Protein AF-A0A3D3P1D2-F1 (afdb_monomer_lite)

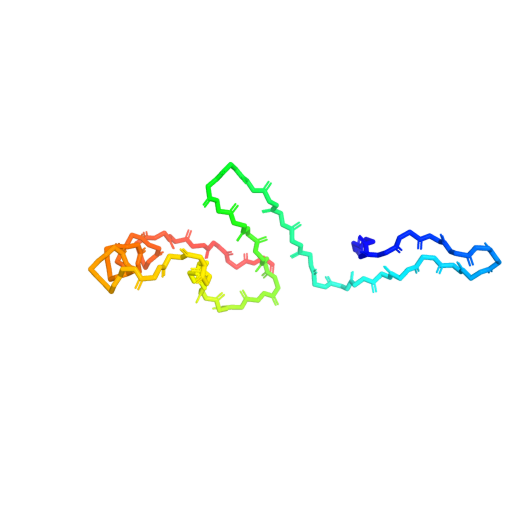Secondary structure (DSSP, 8-state):
-EEEE--BTTBPPEEESS--EE-SS-EE-TT-------TT---HHHHHHHHHHHTTS-PPP-

pLDDT: mean 89.74, std 6.34, range [58.31, 96.44]

Foldseek 3Di:
DAFPACADVPRHTDDDPFDWDDDPQDIDGLVDPDDDDDPVPPDPVVVVVVVVVVVPDDDDRD

Structure (mmCIF, N/CA/C/O backbone):
data_AF-A0A3D3P1D2-F1
#
_entry.id   AF-A0A3D3P1D2-F1
#
loop_
_atom_site.group_PDB
_atom_site.id
_atom_site.type_symbol
_atom_site.label_atom_id
_atom_site.label_alt_id
_atom_site.label_comp_id
_atom_site.label_asym_id
_atom_site.label_entity_id
_atom_site.label_seq_id
_atom_site.pdbx_PDB_ins_code
_atom_site.Cartn_x
_atom_site.Cartn_y
_atom_site.Cartn_z
_atom_site.occupancy
_atom_site.B_iso_or_equiv
_atom_site.auth_seq_id
_atom_site.auth_comp_id
_atom_site.auth_asym_id
_atom_site.auth_atom_id
_atom_site.pdbx_PDB_model_num
ATOM 1 N N . VAL A 1 1 ? 2.777 -6.348 -15.034 1.00 86.44 1 VAL A N 1
ATOM 2 C CA . VAL A 1 1 ? 3.857 -5.444 -14.556 1.00 86.44 1 VAL A CA 1
ATOM 3 C C . VAL A 1 1 ? 3.337 -4.014 -14.502 1.00 86.44 1 VAL A C 1
ATOM 5 O O . VAL A 1 1 ? 2.535 -3.658 -15.356 1.00 86.44 1 VAL A O 1
ATOM 8 N N . GLN A 1 2 ? 3.756 -3.212 -13.521 1.00 92.50 2 GLN A N 1
ATOM 9 C CA . GLN A 1 2 ? 3.369 -1.800 -13.367 1.00 92.50 2 GLN A CA 1
ATOM 10 C C . GLN A 1 2 ? 4.615 -0.905 -13.389 1.00 92.50 2 GLN A C 1
ATOM 12 O O . GLN A 1 2 ? 5.635 -1.242 -12.789 1.00 92.50 2 GLN A O 1
ATOM 17 N N . VAL A 1 3 ? 4.553 0.241 -14.069 1.00 94.38 3 VAL A N 1
ATOM 18 C CA . VAL A 1 3 ? 5.648 1.224 -14.086 1.00 94.38 3 VAL A CA 1
ATOM 19 C C . VAL A 1 3 ? 5.599 2.059 -12.805 1.00 94.38 3 VAL A C 1
ATOM 21 O O . VAL A 1 3 ? 4.609 2.726 -12.530 1.00 94.38 3 VAL A O 1
ATOM 24 N N . THR A 1 4 ? 6.679 2.031 -12.026 1.00 92.38 4 THR A N 1
ATOM 25 C CA . THR A 1 4 ? 6.826 2.827 -10.788 1.00 92.38 4 THR A CA 1
ATOM 26 C C . THR A 1 4 ? 7.481 4.177 -11.041 1.00 92.38 4 THR A C 1
A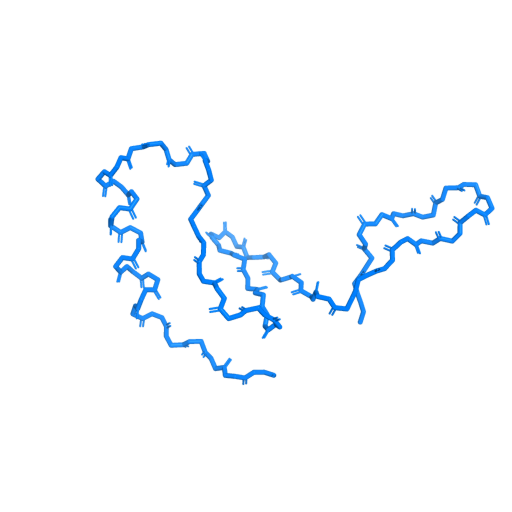TOM 28 O O . THR A 1 4 ? 7.187 5.158 -10.365 1.00 92.38 4 THR A O 1
ATOM 31 N N . LYS A 1 5 ? 8.395 4.227 -12.013 1.00 92.69 5 LYS A N 1
ATOM 32 C CA . LYS A 1 5 ? 9.082 5.443 -12.433 1.00 92.69 5 LYS A CA 1
ATOM 33 C C . LYS A 1 5 ? 9.235 5.405 -13.944 1.00 92.69 5 LYS A C 1
ATOM 35 O O . LYS A 1 5 ? 9.665 4.383 -14.485 1.00 92.69 5 LYS A O 1
ATOM 40 N N . GLY A 1 6 ? 8.887 6.512 -14.595 1.00 92.75 6 GLY A N 1
ATOM 41 C CA . GLY A 1 6 ? 9.101 6.686 -16.028 1.00 92.75 6 GLY A CA 1
ATOM 42 C C . GLY A 1 6 ? 10.583 6.564 -16.419 1.00 92.75 6 GLY A C 1
ATOM 43 O O . GLY A 1 6 ? 11.457 6.540 -15.543 1.00 92.75 6 GLY A O 1
ATOM 44 N N . PRO A 1 7 ? 10.872 6.464 -17.723 1.00 92.31 7 PRO A N 1
ATOM 45 C CA . PRO A 1 7 ? 12.242 6.433 -18.224 1.00 92.31 7 PRO A CA 1
ATOM 46 C C . PRO A 1 7 ? 12.987 7.735 -17.887 1.00 92.31 7 PRO A C 1
ATOM 48 O O . PRO A 1 7 ? 12.379 8.798 -17.757 1.00 92.31 7 PRO A O 1
ATOM 51 N N . ILE A 1 8 ? 14.311 7.649 -17.733 1.00 91.56 8 ILE A N 1
ATOM 52 C CA . ILE A 1 8 ? 15.180 8.805 -17.463 1.00 91.56 8 ILE A CA 1
ATOM 53 C C . ILE A 1 8 ? 16.331 8.779 -18.468 1.00 91.56 8 ILE A C 1
ATOM 55 O O . ILE A 1 8 ? 17.238 7.952 -18.352 1.00 91.56 8 ILE A O 1
ATOM 59 N N . GLY A 1 9 ? 16.302 9.683 -19.450 1.00 91.81 9 GLY A N 1
ATOM 60 C CA . GLY A 1 9 ? 17.266 9.689 -20.554 1.00 91.81 9 GLY A CA 1
ATOM 61 C C . GLY A 1 9 ? 17.257 8.349 -21.295 1.00 91.81 9 GLY A C 1
ATOM 62 O O . GLY A 1 9 ? 16.198 7.867 -21.685 1.00 91.81 9 GLY A O 1
ATOM 63 N N . ASN A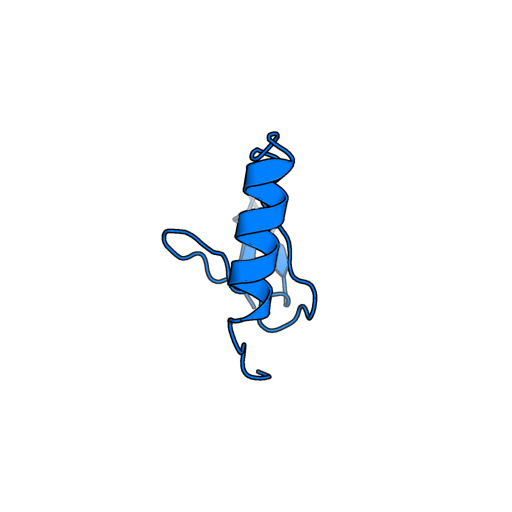 1 10 ? 18.427 7.714 -21.409 1.00 92.38 10 ASN A N 1
ATOM 64 C CA . ASN A 1 10 ? 18.579 6.394 -22.037 1.00 92.38 10 ASN A CA 1
ATOM 65 C C . ASN A 1 10 ? 18.266 5.217 -21.092 1.00 92.38 10 ASN A C 1
ATOM 67 O O . ASN A 1 10 ? 18.312 4.060 -21.508 1.00 92.38 10 ASN A O 1
ATOM 71 N N . LYS A 1 11 ? 17.968 5.474 -19.809 1.00 88.44 11 LYS A N 1
ATOM 72 C CA . LYS A 1 11 ? 17.606 4.426 -18.849 1.00 88.44 11 LYS A CA 1
ATOM 73 C C . LYS A 1 11 ? 16.116 4.110 -18.965 1.00 88.44 11 LYS A C 1
ATOM 75 O O . LYS A 1 11 ? 15.275 4.983 -18.741 1.00 88.44 11 LYS A O 1
ATOM 80 N N . GLY A 1 12 ? 15.810 2.846 -19.261 1.00 92.50 12 GLY A N 1
ATOM 81 C CA . GLY A 1 12 ? 14.441 2.335 -19.341 1.00 92.50 12 GLY A CA 1
ATOM 82 C C . GLY A 1 12 ? 13.635 2.514 -18.042 1.00 92.50 12 GLY A C 1
ATOM 83 O O . GLY A 1 12 ? 14.204 2.772 -16.974 1.00 92.50 12 GLY A O 1
ATOM 84 N N . PRO A 1 13 ? 12.298 2.393 -18.115 1.00 94.19 13 PRO A N 1
ATOM 85 C CA . PRO A 1 13 ? 11.411 2.611 -16.979 1.00 94.19 13 PRO A CA 1
ATOM 86 C C . PRO A 1 13 ? 11.637 1.581 -15.873 1.00 94.19 13 PRO A C 1
ATOM 88 O O . PRO A 1 13 ? 11.919 0.407 -16.122 1.00 94.19 13 PRO A O 1
ATOM 91 N N . ARG A 1 14 ? 11.448 2.006 -14.622 1.00 94.94 14 ARG A N 1
ATOM 92 C CA . ARG A 1 14 ? 11.482 1.086 -13.484 1.00 94.94 14 ARG A CA 1
ATOM 93 C C . ARG A 1 14 ? 10.117 0.430 -13.331 1.00 94.94 14 ARG A C 1
ATOM 95 O O . ARG A 1 14 ? 9.139 1.112 -13.017 1.00 94.94 14 ARG A O 1
ATOM 102 N N . VAL A 1 15 ? 10.065 -0.888 -13.468 1.00 95.19 15 VAL A N 1
ATOM 103 C CA . VAL A 1 15 ? 8.837 -1.679 -13.315 1.00 95.19 15 VAL A CA 1
ATOM 104 C C . VAL A 1 15 ? 8.820 -2.476 -12.010 1.00 95.19 15 VAL A C 1
ATOM 106 O O . VAL A 1 15 ? 9.867 -2.769 -11.436 1.00 95.19 15 VAL A O 1
ATOM 109 N N . THR A 1 16 ? 7.618 -2.805 -11.545 1.00 92.69 16 THR A N 1
ATOM 110 C CA . THR A 1 16 ? 7.343 -3.710 -10.424 1.00 92.69 16 THR A CA 1
ATOM 111 C C . THR A 1 16 ? 6.377 -4.805 -10.869 1.00 92.69 16 THR A C 1
ATOM 113 O O . THR A 1 16 ? 5.528 -4.588 -11.745 1.00 92.69 16 THR A O 1
ATOM 116 N N . THR A 1 17 ? 6.497 -5.987 -10.272 1.00 91.81 17 THR A N 1
ATOM 117 C CA . THR A 1 17 ? 5.485 -7.040 -10.386 1.00 91.81 17 THR A CA 1
ATOM 118 C C . THR A 1 17 ? 4.336 -6.819 -9.421 1.00 91.81 17 THR A C 1
ATOM 120 O O . THR A 1 17 ? 3.248 -7.212 -9.800 1.00 91.81 17 THR A O 1
ATOM 123 N N . ASN A 1 18 ? 4.561 -6.141 -8.284 1.00 90.44 18 ASN A N 1
ATOM 124 C CA . ASN A 1 18 ? 3.547 -5.799 -7.279 1.00 90.44 18 ASN A CA 1
ATOM 125 C C . ASN A 1 18 ? 2.615 -4.700 -7.800 1.00 90.44 18 ASN A C 1
ATOM 127 O O . ASN A 1 18 ? 2.956 -3.514 -7.741 1.00 90.44 18 ASN A O 1
ATOM 131 N N . ILE A 1 19 ? 1.465 -5.101 -8.331 1.00 91.00 19 ILE A N 1
ATOM 132 C CA . ILE A 1 19 ? 0.459 -4.211 -8.904 1.00 91.00 19 ILE A CA 1
ATOM 133 C C . ILE A 1 19 ? -0.315 -3.509 -7.784 1.00 91.00 19 ILE A C 1
ATOM 135 O O . ILE A 1 19 ? -0.674 -4.107 -6.774 1.00 91.00 19 ILE A O 1
ATOM 139 N N . SER A 1 20 ? -0.577 -2.224 -7.993 1.00 92.25 20 SER A N 1
ATOM 140 C CA . SER A 1 20 ? -1.389 -1.359 -7.145 1.00 92.25 20 SER A CA 1
ATOM 141 C C . SER A 1 20 ? -2.512 -0.730 -7.966 1.00 92.25 20 SER A C 1
ATOM 143 O O . SER A 1 20 ? -2.267 -0.115 -9.007 1.00 92.25 20 SER A O 1
ATOM 145 N N . LEU A 1 21 ? -3.748 -0.874 -7.496 1.00 91.75 21 LEU A N 1
ATOM 146 C CA . LEU A 1 21 ? -4.947 -0.316 -8.115 1.00 91.75 21 LEU A CA 1
ATOM 147 C C . LEU A 1 21 ? -5.546 0.728 -7.173 1.00 91.75 21 LEU A C 1
ATOM 149 O O . LE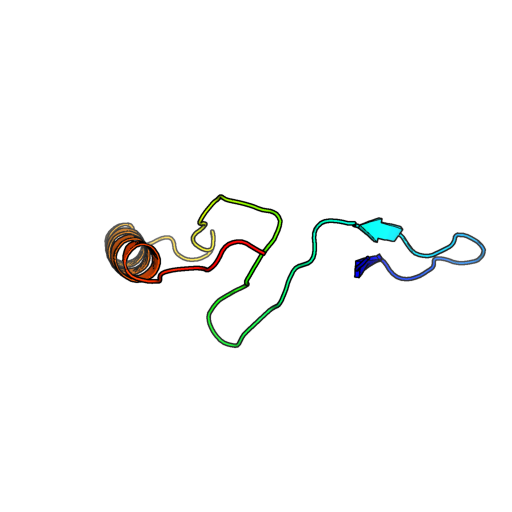U A 1 21 ? -6.205 0.400 -6.185 1.00 91.75 21 LEU A O 1
ATOM 153 N N . ALA A 1 22 ? -5.271 2.000 -7.453 1.00 93.50 22 ALA A N 1
ATOM 154 C CA . ALA A 1 22 ? -5.763 3.104 -6.642 1.00 93.50 22 ALA A CA 1
ATOM 155 C C . ALA A 1 22 ? -7.231 3.414 -6.965 1.00 93.50 22 ALA A C 1
ATOM 157 O O . ALA A 1 22 ? -7.568 3.780 -8.089 1.00 93.50 22 ALA A O 1
ATOM 158 N N . GLY A 1 23 ? -8.097 3.290 -5.962 1.00 91.88 23 GLY A N 1
ATOM 159 C CA . GLY A 1 23 ? -9.471 3.774 -5.986 1.00 91.88 23 GLY A CA 1
ATOM 160 C C . GLY A 1 23 ? -9.610 5.128 -5.289 1.00 91.88 23 GLY A C 1
ATOM 161 O O . GLY A 1 23 ? -8.642 5.733 -4.833 1.00 91.88 23 GLY A O 1
ATOM 162 N N . ARG A 1 24 ? -10.853 5.605 -5.162 1.00 93.75 24 ARG A N 1
ATOM 163 C CA . ARG A 1 24 ? -11.148 6.909 -4.541 1.00 93.75 24 ARG A CA 1
ATOM 164 C C . ARG A 1 24 ? -10.786 6.972 -3.052 1.00 93.75 24 ARG A C 1
ATOM 166 O O . ARG A 1 24 ? -10.364 8.020 -2.581 1.00 93.75 24 ARG A O 1
ATOM 173 N N . LEU A 1 25 ? -10.995 5.878 -2.318 1.00 91.00 25 LEU A N 1
ATOM 174 C CA . LEU A 1 25 ? -10.838 5.822 -0.855 1.00 91.00 25 LEU A CA 1
ATOM 175 C C . LEU A 1 25 ? -9.848 4.749 -0.381 1.00 91.00 25 LEU A C 1
ATOM 177 O O . LEU A 1 25 ? -9.447 4.754 0.778 1.00 91.00 25 LEU A O 1
ATOM 181 N N . LEU A 1 26 ? -9.478 3.818 -1.258 1.00 91.69 26 LEU A N 1
ATOM 182 C CA . LEU A 1 26 ? -8.664 2.649 -0.938 1.00 91.69 26 LEU A CA 1
ATOM 183 C C . LEU A 1 26 ? -7.737 2.318 -2.104 1.00 91.69 26 LEU A C 1
ATOM 185 O O . LEU A 1 26 ? -7.987 2.734 -3.233 1.00 91.69 26 LEU A O 1
ATOM 189 N N . VAL A 1 27 ? -6.686 1.555 -1.827 1.00 93.00 27 VAL A N 1
ATOM 190 C CA . VAL A 1 27 ? -5.768 1.023 -2.838 1.00 93.00 27 VAL A CA 1
ATOM 191 C C . VAL A 1 27 ? -5.763 -0.492 -2.700 1.00 93.00 27 VAL A C 1
ATOM 193 O O . VAL A 1 27 ? -5.475 -0.998 -1.617 1.00 93.00 27 VAL A O 1
ATOM 196 N N . LEU A 1 28 ? -6.090 -1.200 -3.778 1.00 91.12 28 LEU A N 1
ATOM 197 C CA . LEU A 1 28 ? -6.031 -2.658 -3.829 1.00 91.12 28 LEU A CA 1
ATOM 198 C C . LEU A 1 28 ? -4.640 -3.099 -4.293 1.00 91.12 28 LEU A C 1
ATOM 200 O O . LEU A 1 28 ? -4.121 -2.600 -5.291 1.00 91.12 28 LEU A O 1
ATOM 204 N N . MET A 1 29 ? -4.059 -4.046 -3.566 1.00 90.94 29 MET A N 1
ATOM 205 C CA . MET A 1 29 ? -2.756 -4.644 -3.848 1.00 90.94 29 MET A CA 1
ATOM 206 C C . MET A 1 29 ? -2.942 -6.167 -3.928 1.00 90.94 29 MET A C 1
ATOM 208 O O . MET A 1 29 ? -2.774 -6.827 -2.911 1.00 90.94 29 MET A O 1
ATOM 212 N N . PRO A 1 30 ? -3.320 -6.748 -5.082 1.00 88.19 30 PRO A N 1
ATOM 213 C CA . PRO A 1 30 ? -3.708 -8.163 -5.155 1.00 88.19 30 PRO A CA 1
ATOM 214 C C . PRO A 1 30 ? -2.576 -9.141 -4.806 1.00 88.19 30 PRO A C 1
ATOM 216 O O . PRO A 1 30 ? -2.840 -10.247 -4.376 1.00 88.19 30 PRO A O 1
ATOM 219 N N . GLN A 1 31 ? -1.314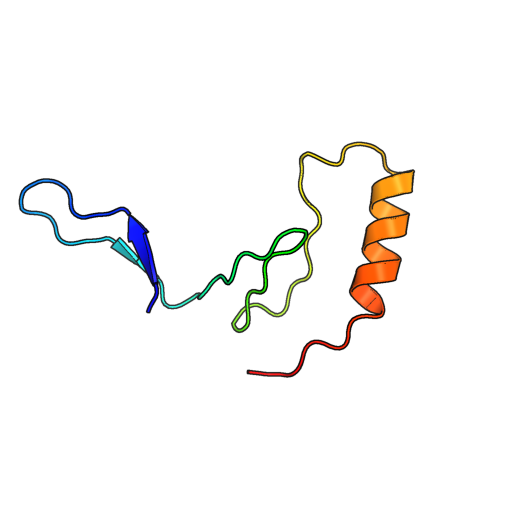 -8.734 -4.957 1.00 86.81 31 GLN A N 1
ATOM 220 C CA . GLN A 1 31 ? -0.144 -9.572 -4.653 1.00 86.81 31 GLN A CA 1
ATOM 221 C C . GLN A 1 31 ? 0.435 -9.299 -3.256 1.00 86.81 31 GLN A C 1
ATOM 223 O O . GLN A 1 31 ? 1.608 -9.571 -3.001 1.00 86.81 31 GLN A O 1
ATOM 228 N N . ASN A 1 32 ? -0.337 -8.659 -2.378 1.00 83.94 32 ASN A N 1
ATOM 229 C CA . ASN A 1 32 ? 0.072 -8.355 -1.015 1.00 83.94 32 ASN A CA 1
ATOM 230 C C . ASN A 1 32 ? -1.074 -8.658 -0.047 1.00 83.94 32 ASN A C 1
ATOM 232 O O . ASN A 1 32 ? -2.083 -7.958 -0.048 1.00 83.94 32 ASN A O 1
ATOM 236 N N . ASP A 1 33 ? -0.852 -9.614 0.849 1.00 80.56 33 ASP A N 1
ATOM 237 C CA . ASP A 1 33 ? -1.867 -10.088 1.801 1.00 80.56 33 ASP A CA 1
ATOM 238 C C . ASP A 1 33 ? -2.070 -9.150 3.002 1.00 80.56 33 ASP A C 1
ATOM 240 O O . ASP A 1 33 ? -2.858 -9.421 3.910 1.00 80.56 33 ASP A O 1
ATOM 244 N N . GLN A 1 34 ? -1.338 -8.034 3.061 1.00 82.38 34 GLN A N 1
ATOM 245 C CA . GLN A 1 34 ? -1.393 -7.117 4.195 1.00 82.38 34 GLN A CA 1
ATOM 246 C C . GLN A 1 34 ? -2.356 -5.949 3.979 1.00 82.38 34 GLN A C 1
ATOM 248 O O . GLN A 1 34 ? -2.210 -5.140 3.060 1.00 82.38 34 GLN A O 1
ATOM 253 N N . PHE A 1 35 ? -3.252 -5.763 4.949 1.00 85.69 35 PHE A N 1
ATOM 254 C CA . PHE A 1 35 ? -4.073 -4.562 5.075 1.00 85.69 35 PHE A CA 1
ATOM 255 C C . PHE A 1 35 ? -3.326 -3.426 5.787 1.00 85.69 35 PHE A C 1
ATOM 257 O O . PHE A 1 35 ? -2.757 -3.598 6.870 1.00 85.69 35 PHE A O 1
ATOM 264 N N . GLY A 1 36 ? -3.388 -2.222 5.211 1.00 88.38 36 GLY A N 1
ATOM 265 C CA . GLY A 1 36 ? -2.763 -1.014 5.751 1.00 88.38 36 GLY A CA 1
ATOM 266 C C . GLY A 1 36 ? -3.740 0.153 5.880 1.00 88.38 36 GLY A C 1
ATOM 267 O O . GLY A 1 36 ? -4.676 0.289 5.100 1.00 88.38 36 GLY A O 1
ATOM 268 N N . ILE A 1 37 ? -3.495 1.030 6.856 1.00 92.31 37 ILE A N 1
ATOM 269 C CA . ILE A 1 37 ? -4.193 2.317 7.002 1.00 92.31 37 ILE A CA 1
ATOM 270 C C . ILE A 1 37 ? -3.184 3.431 6.717 1.00 92.31 37 ILE A C 1
ATOM 272 O O . ILE A 1 37 ? -2.023 3.330 7.120 1.00 92.31 37 ILE A O 1
ATOM 276 N N . SER A 1 38 ? -3.618 4.485 6.020 1.00 92.56 38 SER A N 1
ATOM 277 C CA . SER A 1 38 ? -2.772 5.632 5.676 1.00 92.56 38 SER A CA 1
ATOM 278 C C . SER A 1 38 ? -2.106 6.234 6.912 1.00 92.56 38 SER A C 1
ATOM 280 O O . SER A 1 38 ? -2.764 6.505 7.914 1.00 92.56 38 SER A O 1
ATOM 282 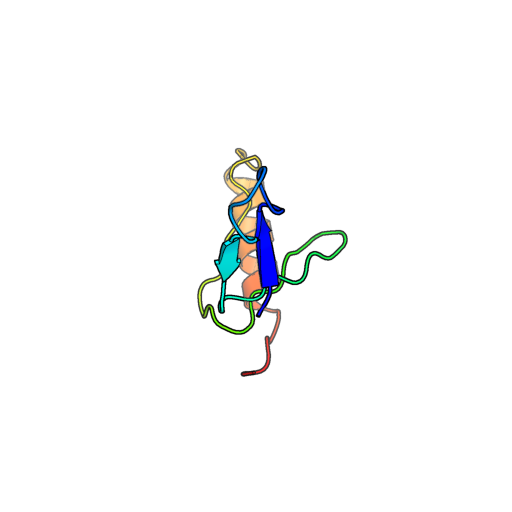N N . ARG A 1 39 ? -0.804 6.523 6.805 1.00 92.00 39 ARG A N 1
ATOM 283 C CA . ARG A 1 39 ? -0.032 7.193 7.865 1.00 92.00 39 ARG A CA 1
ATOM 284 C C . ARG A 1 39 ? -0.525 8.610 8.169 1.00 92.00 39 ARG A C 1
ATOM 286 O O . ARG A 1 39 ? -0.222 9.116 9.234 1.00 92.00 39 ARG A O 1
ATOM 293 N N . LYS A 1 40 ? -1.285 9.229 7.255 1.00 93.25 40 LYS A N 1
ATOM 294 C CA . LYS A 1 40 ? -1.906 10.548 7.467 1.00 93.25 40 LYS A CA 1
ATOM 295 C C . LYS A 1 40 ? -3.100 10.505 8.432 1.00 93.25 40 LYS A C 1
ATOM 297 O O . LYS A 1 40 ? -3.568 11.555 8.848 1.00 93.25 40 LYS A O 1
ATOM 302 N N . VAL A 1 41 ? -3.630 9.317 8.744 1.00 91.81 41 VAL A N 1
ATOM 303 C CA . VAL A 1 41 ? -4.689 9.149 9.749 1.00 91.81 41 VAL A CA 1
ATOM 304 C C . VAL A 1 41 ? -4.019 8.966 11.106 1.00 91.81 41 VAL A C 1
ATOM 306 O O . VAL A 1 41 ? -3.622 7.858 11.468 1.00 91.81 41 VAL A O 1
ATOM 309 N N . GLU A 1 42 ? -3.858 10.073 11.824 1.00 93.81 42 GLU A N 1
ATOM 310 C CA . GLU A 1 42 ? -3.154 10.109 13.110 1.00 93.81 42 GLU A CA 1
ATOM 311 C C . GLU A 1 42 ? -4.069 9.787 14.297 1.00 93.81 42 GLU A C 1
ATOM 313 O O . GLU A 1 42 ? -3.602 9.209 15.276 1.00 93.81 42 GLU A O 1
ATOM 318 N N . ASP A 1 43 ? -5.373 10.086 14.196 1.00 96.44 43 ASP A N 1
ATOM 319 C CA . ASP A 1 43 ? -6.343 9.800 15.258 1.00 96.44 43 ASP A CA 1
ATOM 320 C C . ASP A 1 43 ? -6.475 8.281 15.500 1.00 96.44 43 ASP A C 1
ATOM 322 O O . ASP A 1 43 ? -6.951 7.550 14.618 1.00 96.44 43 ASP A O 1
ATOM 326 N N . PRO A 1 44 ? -6.113 7.782 16.700 1.00 93.50 44 PRO A N 1
ATOM 327 C CA . PRO A 1 44 ? -6.229 6.369 17.042 1.00 93.50 44 PRO A CA 1
ATOM 328 C C . PRO A 1 44 ? -7.660 5.828 16.954 1.00 93.50 44 PRO A C 1
ATOM 330 O O . PRO A 1 44 ? -7.844 4.665 16.578 1.00 93.50 44 PRO A O 1
ATOM 333 N N . LYS A 1 45 ? -8.677 6.643 17.279 1.00 95.62 45 LYS A N 1
ATOM 334 C CA . LYS A 1 45 ? -10.085 6.212 17.230 1.00 95.62 45 LYS A CA 1
ATOM 335 C C . LYS A 1 45 ? -10.526 5.978 15.792 1.00 95.62 45 LYS A C 1
ATOM 337 O O . LYS A 1 45 ? -11.083 4.921 15.485 1.00 95.62 45 LYS A O 1
ATOM 342 N N . GLU A 1 46 ? -10.221 6.921 14.906 1.00 93.81 46 GLU A N 1
ATOM 343 C CA . GLU A 1 46 ? -10.517 6.786 13.482 1.00 93.81 46 GLU A CA 1
ATOM 344 C C . GLU A 1 46 ? -9.759 5.610 12.857 1.00 93.81 46 GLU A C 1
ATOM 346 O O . GLU A 1 46 ? -10.336 4.809 12.118 1.00 93.81 46 GLU A O 1
ATOM 351 N N . ARG A 1 47 ? -8.491 5.412 13.232 1.00 94.38 47 ARG A N 1
ATOM 352 C CA . ARG A 1 47 ? -7.708 4.245 12.803 1.00 94.38 47 ARG A CA 1
ATOM 353 C C . ARG A 1 47 ? -8.368 2.925 13.204 1.00 94.38 47 ARG A C 1
ATOM 355 O O . ARG A 1 47 ? -8.474 2.021 12.376 1.00 94.38 47 ARG A O 1
ATOM 362 N N . ALA A 1 48 ? -8.842 2.811 14.444 1.00 93.31 48 ALA A N 1
ATOM 363 C CA . ALA A 1 48 ? -9.540 1.616 14.915 1.00 93.31 48 ALA A CA 1
ATOM 364 C C . ALA A 1 48 ? -10.860 1.383 14.161 1.00 93.31 48 ALA A C 1
ATOM 366 O O . ALA A 1 48 ? -11.188 0.243 13.821 1.00 93.31 48 ALA A O 1
ATOM 367 N N . ARG A 1 49 ? -11.603 2.453 13.849 1.00 94.56 49 ARG A N 1
ATOM 368 C CA . ARG A 1 49 ? -12.830 2.380 13.042 1.00 94.56 49 ARG A CA 1
ATOM 369 C C . ARG A 1 49 ? -12.544 1.868 11.631 1.00 94.56 49 ARG A C 1
ATOM 371 O O . ARG A 1 49 ? -13.209 0.938 11.180 1.00 94.56 49 ARG A O 1
ATOM 378 N N . LEU A 1 50 ? -11.544 2.438 10.957 1.00 92.62 50 LEU A N 1
ATOM 379 C CA . LEU A 1 50 ? -11.149 2.040 9.603 1.00 92.62 50 LEU A CA 1
ATOM 380 C C . LEU A 1 50 ? -10.647 0.593 9.559 1.00 92.62 50 LEU A C 1
ATOM 382 O O . LEU A 1 50 ? -11.026 -0.144 8.652 1.00 92.62 50 LEU A O 1
ATOM 386 N N . ARG A 1 51 ? -9.877 0.156 10.565 1.00 91.06 51 ARG A N 1
ATOM 387 C CA . ARG A 1 51 ? -9.426 -1.241 10.702 1.00 91.06 51 ARG A CA 1
ATOM 388 C C . ARG A 1 51 ? -10.609 -2.214 10.687 1.00 91.06 51 ARG A C 1
ATOM 390 O O . ARG A 1 51 ? -10.636 -3.121 9.864 1.00 91.06 51 ARG A O 1
ATOM 397 N N . LYS A 1 52 ? -11.625 -1.954 11.520 1.00 92.12 52 LYS A N 1
ATOM 398 C CA . LYS A 1 52 ? -12.843 -2.780 11.605 1.00 92.12 52 LYS A CA 1
ATOM 399 C C . LYS A 1 52 ? -13.649 -2.813 10.308 1.00 92.12 52 LYS A C 1
ATOM 401 O O . LYS A 1 52 ? -14.364 -3.777 10.064 1.00 92.12 52 LYS A O 1
ATOM 406 N N . ILE A 1 53 ? -13.616 -1.740 9.516 1.00 91.25 53 ILE A N 1
ATOM 407 C CA . ILE A 1 53 ? -14.297 -1.702 8.216 1.00 91.25 53 ILE A CA 1
ATOM 408 C C . ILE A 1 53 ? -13.541 -2.573 7.217 1.00 91.25 53 ILE A C 1
ATOM 410 O O . ILE A 1 53 ? -14.161 -3.393 6.552 1.00 91.25 53 ILE A O 1
ATOM 414 N N . VAL A 1 54 ? -12.217 -2.419 7.142 1.00 88.62 54 VAL A N 1
ATOM 415 C CA . VAL A 1 54 ? -11.369 -3.175 6.211 1.00 88.62 54 VAL A CA 1
ATOM 416 C C . VAL A 1 54 ? -11.418 -4.677 6.501 1.00 88.62 54 VAL A C 1
ATOM 418 O O . VAL A 1 54 ? -11.535 -5.454 5.566 1.00 88.62 54 VAL A O 1
ATOM 421 N N . GLU A 1 55 ? -11.446 -5.088 7.772 1.00 85.62 55 GLU A N 1
ATOM 422 C CA . GLU A 1 55 ? -11.592 -6.502 8.171 1.00 85.62 55 GLU A CA 1
ATOM 423 C C . GLU A 1 55 ? -12.910 -7.148 7.710 1.00 85.62 55 GLU A C 1
ATOM 425 O O . GLU A 1 55 ? -12.992 -8.367 7.598 1.00 85.62 55 GLU A O 1
ATOM 430 N N . LYS A 1 56 ? -13.950 -6.353 7.429 1.00 87.81 56 LYS A N 1
ATOM 431 C CA . LYS A 1 56 ? -15.226 -6.856 6.891 1.00 87.81 56 LYS A CA 1
ATOM 432 C C . LYS A 1 56 ? -15.225 -6.983 5.371 1.00 87.81 56 LYS A C 1
ATOM 434 O O . LYS A 1 56 ? -16.163 -7.551 4.813 1.00 87.81 56 LYS A O 1
ATOM 439 N N . VAL A 1 57 ? -14.237 -6.405 4.694 1.00 85.06 57 VAL A N 1
ATOM 440 C CA . VAL A 1 57 ? -14.136 -6.468 3.239 1.00 85.06 57 VAL A CA 1
ATOM 441 C C . VAL A 1 57 ? -13.472 -7.785 2.876 1.00 85.06 57 VAL A C 1
ATOM 443 O O . VAL A 1 57 ? -12.294 -7.990 3.149 1.00 85.06 57 VAL A O 1
ATOM 446 N N . ASN A 1 58 ? -14.234 -8.673 2.245 1.00 80.19 58 ASN A N 1
ATOM 447 C CA . ASN A 1 58 ? -13.695 -9.925 1.743 1.00 80.19 58 ASN A CA 1
ATOM 448 C C . ASN A 1 58 ? -12.974 -9.647 0.418 1.00 80.19 58 ASN A C 1
ATOM 450 O O . ASN A 1 58 ? -13.620 -9.371 -0.596 1.00 80.19 58 ASN A O 1
ATOM 454 N N . VAL A 1 59 ? -11.643 -9.636 0.446 1.00 80.19 59 VAL A N 1
ATOM 455 C CA . VAL A 1 59 ? -10.823 -9.457 -0.756 1.00 80.19 59 VAL A CA 1
ATOM 456 C C . VAL A 1 59 ? -10.571 -10.844 -1.349 1.00 80.19 59 VAL A C 1
ATOM 458 O O . VAL A 1 59 ? -10.025 -11.689 -0.644 1.00 80.19 59 VAL A O 1
ATOM 461 N N . PRO A 1 60 ? -10.996 -11.115 -2.594 1.00 78.12 60 PRO A N 1
ATOM 462 C CA . PRO A 1 60 ? -10.736 -12.400 -3.230 1.00 78.12 60 PRO A CA 1
ATOM 463 C C . PRO A 1 60 ? -9.234 -12.585 -3.472 1.00 78.12 60 PRO A C 1
ATOM 465 O O . PRO A 1 60 ? -8.532 -11.614 -3.764 1.00 78.12 60 PRO A O 1
ATOM 468 N N . GLU A 1 61 ? -8.766 -13.829 -3.384 1.00 68.56 61 GLU A N 1
ATOM 469 C CA . GLU A 1 61 ? -7.424 -14.190 -3.844 1.00 68.56 61 GLU A CA 1
ATOM 470 C C . GLU A 1 61 ? -7.330 -13.967 -5.361 1.00 68.56 61 GLU A C 1
ATOM 472 O O . GLU A 1 61 ? -8.284 -14.241 -6.101 1.00 68.56 61 GLU A O 1
ATOM 477 N N . GLY A 1 62 ? -6.206 -13.402 -5.805 1.00 58.31 62 GLY A N 1
ATOM 478 C CA . GLY A 1 62 ? -5.948 -13.021 -7.195 1.00 58.31 62 GLY A CA 1
ATOM 479 C C . GLY A 1 62 ? -4.674 -13.628 -7.751 1.00 58.31 62 GLY A C 1
ATOM 480 O O . GLY A 1 62 ? -3.812 -14.050 -6.952 1.00 58.31 62 GLY A O 1
#

Radius of gyration: 15.48 Å; chains: 1; bounding box: 34×25×39 Å

Sequence (62 aa):
VQVTKGPIGNKGPRVTTNISLAGRLLVLMPQNDQFGISRKVEDPKERARLRKIVEKVNVPEG